Protein AF-A0A9C7RN66-F1 (afdb_monomer_lite)

pLDDT: mean 77.53, std 11.33, range [45.41, 93.56]

Secondary structure (DSSP, 8-state):
-HHHHHHHHHHHTT----TTS-HHHHHHHHHHHHTT--HHHHHHHHTTT----HHHHHHHHGGG--

Structure (mmCIF, N/CA/C/O backbone):
data_AF-A0A9C7RN66-F1
#
_entry.id   AF-A0A9C7RN66-F1
#
loop_
_atom_site.group_PDB
_atom_site.id
_atom_site.type_symbol
_atom_site.label_atom_id
_atom_site.label_alt_id
_atom_site.label_comp_id
_atom_site.label_asym_id
_atom_site.label_entity_id
_atom_site.label_seq_id
_atom_site.pdbx_PDB_ins_code
_atom_site.Cartn_x
_atom_site.Cartn_y
_atom_site.Cartn_z
_atom_site.occupancy
_atom_site.B_iso_or_equiv
_atom_site.auth_seq_id
_atom_site.auth_comp_id
_atom_site.auth_asym_id
_atom_site.auth_atom_id
_atom_site.pdbx_PDB_model_num
ATOM 1 N N . MET A 1 1 ? 4.187 8.884 -19.837 1.00 58.38 1 MET A N 1
ATOM 2 C CA . MET A 1 1 ? 4.519 10.273 -19.462 1.00 58.38 1 MET A CA 1
ATOM 3 C C . MET A 1 1 ? 3.956 10.622 -18.082 1.00 58.38 1 MET A C 1
ATOM 5 O O . MET A 1 1 ? 4.743 10.949 -17.210 1.00 58.38 1 MET A O 1
ATOM 9 N N . GLU A 1 2 ? 2.656 10.434 -17.816 1.00 69.56 2 GLU A N 1
ATOM 10 C CA . GLU A 1 2 ? 2.054 10.760 -16.499 1.00 69.56 2 GLU A CA 1
ATOM 11 C C . GLU A 1 2 ? 2.575 9.919 -15.316 1.00 69.56 2 GLU A C 1
ATOM 13 O O . GLU A 1 2 ? 2.857 10.453 -14.247 1.00 69.56 2 GLU A O 1
ATOM 18 N N . VAL A 1 3 ? 2.785 8.611 -15.505 1.00 70.56 3 VAL A N 1
ATOM 19 C CA . VAL A 1 3 ? 3.261 7.721 -14.424 1.00 70.56 3 VAL A CA 1
ATOM 20 C C . VAL A 1 3 ? 4.694 8.052 -13.980 1.00 70.56 3 VAL A C 1
ATOM 22 O O . VAL A 1 3 ? 5.029 7.869 -12.813 1.00 70.56 3 VAL A O 1
ATOM 25 N N . GLN A 1 4 ? 5.547 8.566 -14.876 1.00 73.06 4 GLN A N 1
ATOM 26 C CA . GLN A 1 4 ? 6.914 8.981 -14.524 1.00 73.06 4 GLN A CA 1
ATOM 27 C C . GLN A 1 4 ? 6.912 10.220 -13.626 1.00 73.06 4 GLN A C 1
ATOM 29 O O . GLN A 1 4 ? 7.577 10.204 -12.595 1.00 73.06 4 GLN A O 1
ATOM 34 N N . LEU A 1 5 ? 6.089 11.222 -13.947 1.00 79.25 5 LEU A N 1
ATOM 35 C CA . LEU A 1 5 ? 5.908 12.410 -13.107 1.00 79.25 5 LEU A CA 1
ATOM 36 C C . LEU A 1 5 ? 5.360 12.044 -11.720 1.00 79.25 5 LEU A C 1
ATOM 38 O O . LEU A 1 5 ? 5.820 12.564 -10.704 1.00 79.25 5 LEU A O 1
ATOM 42 N N . LEU A 1 6 ? 4.424 11.091 -11.652 1.00 74.81 6 LEU A N 1
ATOM 43 C CA . LEU A 1 6 ? 3.922 10.584 -10.373 1.00 74.81 6 LEU A CA 1
ATOM 44 C C . LEU A 1 6 ? 5.010 9.86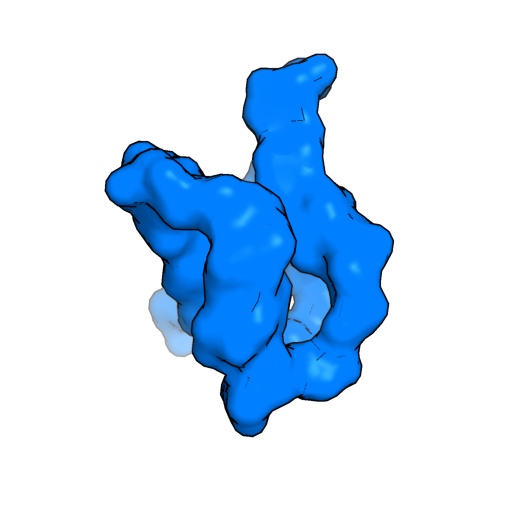8 -9.567 1.00 74.81 6 LEU A C 1
ATOM 46 O O . LEU A 1 6 ? 5.086 10.054 -8.355 1.00 74.81 6 LEU A O 1
ATOM 50 N N . ARG A 1 7 ? 5.879 9.077 -10.211 1.00 71.94 7 AR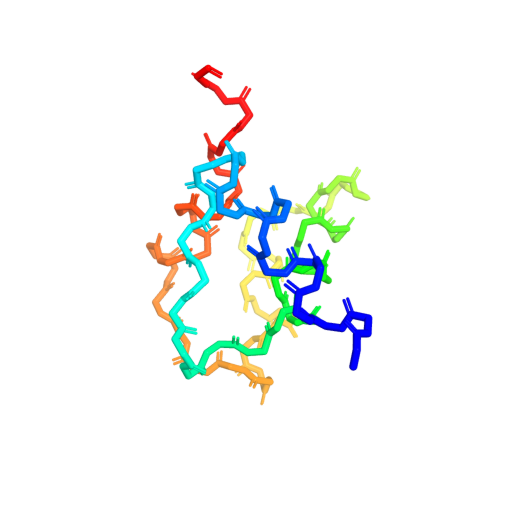G A N 1
ATOM 51 C CA . ARG A 1 7 ? 7.031 8.460 -9.528 1.00 71.94 7 ARG A CA 1
ATOM 52 C C . ARG A 1 7 ? 7.989 9.506 -8.975 1.00 71.94 7 ARG A C 1
ATOM 54 O O . ARG A 1 7 ? 8.474 9.332 -7.861 1.00 71.94 7 ARG A O 1
ATOM 61 N N . GLU A 1 8 ? 8.253 10.566 -9.728 1.00 77.81 8 GLU A N 1
ATOM 62 C CA . GLU A 1 8 ? 9.123 11.664 -9.299 1.00 77.81 8 GLU A CA 1
ATOM 63 C C . GLU A 1 8 ? 8.531 12.422 -8.108 1.00 77.81 8 GLU A C 1
ATOM 65 O O . GLU A 1 8 ? 9.217 12.590 -7.101 1.00 77.81 8 GLU A O 1
ATOM 70 N N . SER A 1 9 ? 7.241 12.764 -8.153 1.00 78.38 9 SER A N 1
ATOM 71 C CA . SER A 1 9 ? 6.550 13.424 -7.035 1.00 78.38 9 SER A CA 1
ATOM 72 C C . SER A 1 9 ? 6.481 12.540 -5.780 1.00 78.38 9 SER A C 1
ATOM 74 O O . SER A 1 9 ? 6.684 13.003 -4.655 1.00 78.38 9 SER A O 1
ATOM 76 N N . LEU A 1 10 ? 6.254 11.234 -5.951 1.00 76.12 10 LEU A N 1
ATOM 77 C CA . LEU A 1 10 ? 6.301 10.268 -4.853 1.00 76.12 10 LEU A CA 1
ATOM 78 C C . LEU A 1 10 ? 7.712 10.157 -4.258 1.00 76.12 10 LEU A C 1
ATOM 80 O O . LEU A 1 10 ? 7.858 10.106 -3.038 1.00 76.12 10 LEU A O 1
ATOM 84 N N . ARG A 1 11 ? 8.752 10.185 -5.097 1.00 73.69 11 ARG A N 1
ATOM 85 C CA . ARG A 1 11 ? 10.154 10.175 -4.660 1.00 73.69 11 ARG A CA 1
ATOM 86 C C . ARG A 1 11 ? 10.518 11.437 -3.877 1.00 73.69 11 ARG A C 1
ATOM 88 O O . ARG A 1 11 ? 11.207 11.327 -2.867 1.00 73.69 11 ARG A O 1
ATOM 95 N N . GLU A 1 12 ? 10.031 12.602 -4.298 1.00 80.06 12 GLU A N 1
ATOM 96 C CA . GLU A 1 12 ? 10.194 13.872 -3.577 1.00 80.06 12 GLU A CA 1
ATOM 97 C C . GLU A 1 12 ? 9.576 13.809 -2.171 1.00 80.06 12 GLU A C 1
ATOM 99 O O . GLU A 1 12 ? 10.170 14.264 -1.196 1.00 80.06 12 GLU A O 1
ATOM 104 N N . LYS A 1 13 ? 8.429 13.134 -2.033 1.00 73.75 13 LYS A N 1
ATOM 105 C CA . LYS A 1 13 ? 7.767 12.876 -0.742 1.00 73.75 13 LYS A CA 1
ATOM 106 C C . LYS A 1 13 ? 8.354 11.696 0.042 1.00 73.75 13 LYS A C 1
ATOM 108 O O . LYS A 1 13 ? 7.723 11.215 0.978 1.00 73.75 13 LYS A O 1
ATOM 113 N N . SER A 1 14 ? 9.545 11.217 -0.324 1.00 69.06 14 SER A N 1
ATOM 114 C CA . SER A 1 14 ? 10.212 10.060 0.296 1.00 69.06 14 SER A CA 1
ATOM 115 C C . SER A 1 14 ? 9.406 8.750 0.242 1.00 69.06 14 SER A C 1
ATOM 117 O O . SER A 1 14 ? 9.675 7.818 1.001 1.00 69.06 14 SER A O 1
ATOM 119 N N . ILE A 1 15 ? 8.446 8.634 -0.682 1.00 69.12 15 ILE A N 1
ATOM 120 C CA . ILE A 1 15 ? 7.702 7.395 -0.919 1.00 69.12 15 ILE A CA 1
ATOM 121 C C . ILE A 1 15 ? 8.564 6.496 -1.805 1.00 69.12 15 ILE A C 1
ATOM 123 O O . ILE A 1 15 ? 8.809 6.784 -2.979 1.00 69.12 15 ILE A O 1
ATOM 127 N N . VAL A 1 16 ? 9.028 5.374 -1.255 1.00 66.06 16 VAL A N 1
ATOM 128 C CA . VAL A 1 16 ? 9.863 4.425 -2.001 1.00 66.06 16 VAL A CA 1
ATOM 129 C C . VAL A 1 16 ? 9.000 3.622 -2.978 1.00 66.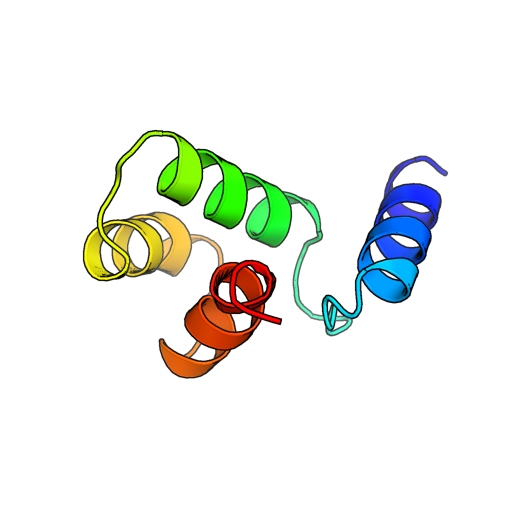06 16 VAL A C 1
ATOM 131 O O . VAL A 1 16 ? 8.442 2.570 -2.654 1.00 66.06 16 VAL A O 1
ATOM 134 N N . VAL A 1 17 ? 8.929 4.090 -4.223 1.00 64.94 17 VAL A N 1
ATOM 135 C CA . VAL A 1 17 ? 8.322 3.339 -5.327 1.00 64.94 17 VAL A CA 1
ATOM 136 C C . VAL A 1 17 ? 9.334 2.318 -5.850 1.00 64.94 17 VAL A C 1
ATOM 138 O O . VAL A 1 17 ? 10.154 2.612 -6.717 1.00 64.94 17 VAL A O 1
ATOM 141 N N . LYS A 1 18 ? 9.301 1.091 -5.314 1.00 65.88 18 LYS A N 1
ATOM 142 C CA . LYS A 1 18 ? 10.065 -0.029 -5.896 1.00 65.88 18 LYS A CA 1
ATOM 143 C C . LYS A 1 18 ? 9.583 -0.284 -7.326 1.00 65.88 18 LYS A C 1
ATOM 145 O O . LYS A 1 18 ? 8.381 -0.280 -7.565 1.00 65.88 18 LYS A O 1
ATOM 150 N N . GLU A 1 19 ? 10.489 -0.600 -8.252 1.00 63.41 19 GLU A N 1
ATOM 151 C CA . GLU A 1 19 ? 10.159 -0.813 -9.676 1.00 63.41 19 GLU A CA 1
ATOM 152 C C . GLU A 1 19 ? 9.029 -1.820 -9.909 1.00 63.41 19 GLU A C 1
ATOM 154 O O . GLU A 1 19 ? 8.213 -1.628 -10.805 1.00 63.41 19 GLU A O 1
ATOM 159 N N . ARG A 1 20 ? 8.946 -2.847 -9.053 1.00 67.00 20 ARG A N 1
ATOM 160 C CA . ARG A 1 20 ? 7.921 -3.903 -9.089 1.00 67.00 20 ARG A CA 1
ATOM 161 C C . ARG A 1 20 ? 6.601 -3.527 -8.406 1.00 67.00 20 ARG A C 1
ATOM 163 O O . ARG A 1 20 ? 5.776 -4.407 -8.175 1.00 67.00 20 ARG A O 1
ATOM 170 N N . THR A 1 21 ? 6.438 -2.284 -7.962 1.00 72.56 21 THR A N 1
ATOM 171 C CA . THR A 1 21 ? 5.191 -1.789 -7.374 1.00 72.56 21 THR A CA 1
ATOM 172 C C . THR A 1 21 ? 4.552 -0.791 -8.342 1.00 72.56 21 THR A C 1
ATOM 174 O O . THR A 1 21 ? 5.150 0.261 -8.579 1.00 72.56 21 THR A O 1
ATOM 177 N N . PRO A 1 22 ? 3.364 -1.082 -8.902 1.00 81.25 22 PRO A N 1
ATOM 178 C CA . PRO A 1 22 ? 2.603 -0.102 -9.660 1.00 81.25 22 PRO A CA 1
ATOM 179 C C . PRO A 1 22 ? 2.293 1.109 -8.777 1.00 81.25 22 PRO A C 1
ATOM 181 O O . PRO A 1 22 ? 1.920 0.970 -7.607 1.00 81.25 22 PRO A O 1
ATOM 184 N N . VAL A 1 23 ? 2.479 2.300 -9.337 1.00 80.81 23 VAL A N 1
ATOM 185 C CA . VAL A 1 23 ? 2.223 3.582 -8.659 1.00 80.81 23 VAL A CA 1
ATOM 186 C C . VAL A 1 23 ? 0.752 3.690 -8.278 1.00 80.81 23 VAL A C 1
ATOM 188 O O . VAL A 1 23 ? 0.404 4.173 -7.204 1.00 80.81 23 VAL A O 1
ATOM 191 N N . GLU A 1 24 ? -0.100 3.154 -9.136 1.00 83.81 24 GLU A N 1
ATOM 192 C CA . GLU A 1 24 ? -1.540 3.056 -8.997 1.00 83.81 24 GLU A CA 1
ATOM 193 C C . GLU A 1 24 ? -1.912 2.317 -7.708 1.00 83.81 24 GLU A C 1
ATOM 195 O O . GLU A 1 24 ? -2.771 2.774 -6.959 1.00 83.81 24 GLU A O 1
ATOM 200 N N . THR A 1 25 ? -1.212 1.224 -7.380 1.00 84.56 25 THR A N 1
ATOM 201 C CA . THR A 1 25 ? -1.448 0.476 -6.137 1.00 84.56 25 THR A CA 1
ATOM 202 C C . THR A 1 25 ? -1.066 1.292 -4.904 1.00 84.56 25 THR A C 1
ATOM 204 O O . THR A 1 25 ? -1.766 1.240 -3.893 1.00 84.56 25 THR A O 1
ATOM 207 N N . ILE A 1 26 ? 0.023 2.061 -4.972 1.00 83.00 26 ILE A N 1
ATOM 208 C CA . ILE A 1 26 ? 0.469 2.934 -3.875 1.00 83.00 26 ILE A CA 1
ATOM 209 C C . ILE A 1 26 ? -0.575 4.028 -3.630 1.00 83.00 26 ILE A C 1
ATOM 211 O O . ILE A 1 26 ? -1.044 4.189 -2.503 1.00 83.00 26 ILE A O 1
ATOM 215 N N . LEU A 1 27 ? -0.995 4.723 -4.689 1.00 86.19 27 LEU A N 1
ATOM 216 C CA . LEU A 1 27 ? -2.015 5.771 -4.619 1.00 86.19 27 LEU A CA 1
ATOM 217 C C . LEU A 1 27 ? -3.353 5.225 -4.116 1.00 86.19 27 LEU A C 1
A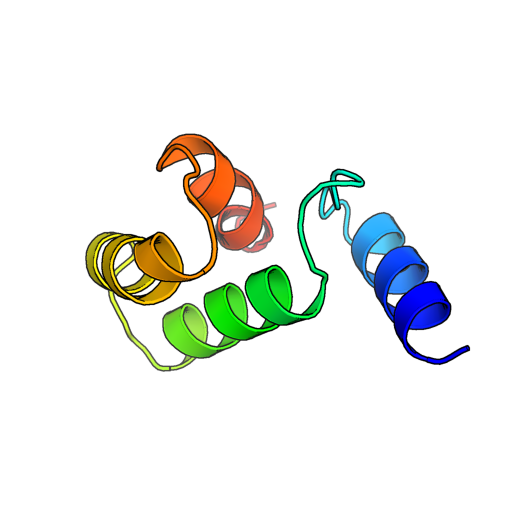TOM 219 O O . LEU A 1 27 ? -3.979 5.834 -3.249 1.00 86.19 27 LEU A O 1
ATOM 223 N N . TYR A 1 28 ? -3.756 4.047 -4.590 1.00 89.19 28 TYR A N 1
ATOM 224 C CA . TYR A 1 28 ? -4.975 3.390 -4.135 1.00 89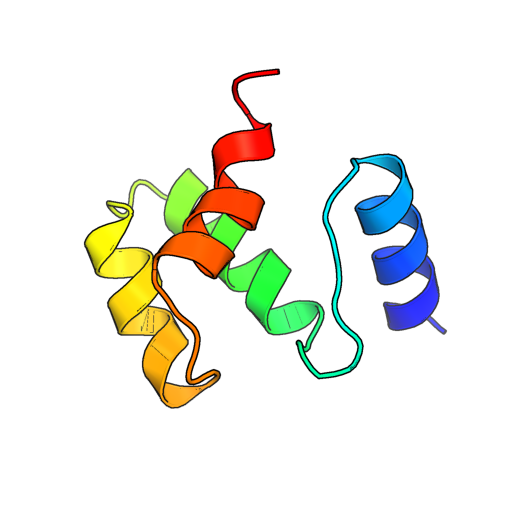.19 28 TYR A CA 1
ATOM 225 C C . TYR A 1 28 ? -4.907 3.021 -2.647 1.00 89.19 28 TYR A C 1
ATOM 227 O O . TYR A 1 28 ? -5.859 3.255 -1.906 1.00 89.19 28 TYR A O 1
ATOM 235 N N . SER A 1 29 ? -3.757 2.533 -2.172 1.00 87.31 29 SER A N 1
ATOM 236 C CA . SER A 1 29 ? -3.541 2.232 -0.749 1.00 87.31 29 SER A CA 1
ATOM 237 C C . SER A 1 29 ? -3.683 3.481 0.127 1.00 87.31 29 SER A C 1
ATOM 239 O O . SER A 1 29 ? -4.342 3.436 1.167 1.00 87.31 29 SER A O 1
ATOM 241 N N . ILE A 1 30 ? -3.102 4.605 -0.312 1.00 86.56 30 ILE A N 1
ATOM 242 C CA . ILE A 1 30 ? -3.195 5.902 0.374 1.00 86.56 30 ILE A CA 1
ATOM 243 C C . ILE A 1 30 ? -4.645 6.395 0.391 1.00 86.56 30 ILE A C 1
ATOM 245 O O . ILE A 1 30 ? -5.148 6.778 1.446 1.00 86.56 30 ILE A O 1
ATOM 249 N N . PHE A 1 31 ? -5.335 6.338 -0.750 1.00 91.00 31 PHE A N 1
ATOM 250 C CA . PHE A 1 31 ? -6.741 6.726 -0.863 1.00 91.00 31 PHE A CA 1
ATOM 251 C C . PHE A 1 31 ? -7.633 5.940 0.105 1.00 91.00 31 PHE A C 1
ATOM 253 O O . PHE A 1 31 ? -8.432 6.536 0.827 1.00 91.00 31 PHE A O 1
ATOM 260 N N . LEU A 1 32 ? -7.469 4.615 0.172 1.00 91.25 32 LEU A N 1
ATOM 261 C CA . LEU A 1 32 ? -8.236 3.766 1.084 1.00 91.25 32 LEU A CA 1
ATOM 262 C C . LEU A 1 32 ? -7.973 4.127 2.552 1.00 91.25 32 LEU A C 1
ATOM 264 O O . LEU A 1 32 ? -8.915 4.226 3.338 1.00 91.25 32 LEU A O 1
ATOM 268 N N . TYR A 1 33 ? -6.710 4.357 2.916 1.00 89.69 33 TYR A N 1
ATOM 269 C CA . TYR A 1 33 ? -6.341 4.748 4.276 1.00 89.69 33 TYR A CA 1
ATOM 270 C C . TYR A 1 33 ? -6.947 6.102 4.674 1.00 89.69 33 TYR A C 1
ATOM 272 O O . TYR A 1 33 ? -7.555 6.222 5.736 1.00 89.69 33 TYR A O 1
ATOM 280 N N . LEU A 1 34 ? -6.850 7.109 3.798 1.00 88.56 34 LEU A N 1
ATOM 281 C CA . LEU A 1 34 ? -7.440 8.435 4.022 1.00 88.56 34 LEU A CA 1
ATOM 282 C C . LEU A 1 34 ? -8.973 8.408 4.036 1.00 88.56 34 LEU A C 1
ATOM 284 O O . LEU A 1 34 ? -9.587 9.213 4.730 1.00 88.56 34 LEU A O 1
ATOM 288 N N . SER A 1 35 ? -9.581 7.448 3.339 1.00 93.56 35 SER A N 1
ATOM 289 C CA . SER A 1 35 ? -11.027 7.189 3.369 1.00 93.56 35 SER A CA 1
ATOM 290 C C . SER A 1 35 ? -11.495 6.500 4.662 1.00 93.56 35 SER A C 1
ATOM 292 O O . SER A 1 35 ? -12.662 6.134 4.781 1.00 93.56 35 SER A O 1
ATOM 294 N N . GLY A 1 36 ? -10.601 6.302 5.637 1.00 92.31 36 GLY A N 1
ATOM 295 C CA . GLY A 1 36 ? -10.928 5.775 6.962 1.00 92.31 36 GLY A CA 1
ATOM 296 C C . GLY A 1 36 ? -10.840 4.254 7.084 1.00 92.31 36 GLY A C 1
ATOM 297 O O . GLY A 1 36 ? -11.254 3.698 8.105 1.00 92.31 36 GLY A O 1
ATOM 298 N N . LEU A 1 37 ? -10.294 3.544 6.087 1.00 91.88 37 LEU A N 1
ATOM 299 C CA . LEU A 1 37 ? -10.016 2.121 6.261 1.00 91.88 37 LEU A CA 1
ATOM 300 C C . LEU A 1 37 ? -8.840 1.935 7.220 1.00 91.88 37 LEU A C 1
ATOM 302 O O . LEU A 1 37 ? -7.788 2.557 7.092 1.00 91.88 37 LEU A O 1
ATOM 306 N N . SER A 1 38 ? -8.994 0.991 8.149 1.00 90.38 38 SER A N 1
ATOM 307 C CA . SER A 1 38 ? -7.882 0.579 8.997 1.00 90.38 38 SER A CA 1
ATOM 308 C C . SER A 1 38 ? -6.752 -0.007 8.155 1.00 90.38 38 SER A C 1
ATOM 310 O O . SER A 1 38 ? -6.981 -0.660 7.135 1.00 90.38 38 SER A O 1
ATOM 312 N N . PHE A 1 39 ? -5.522 0.146 8.637 1.00 86.88 39 PHE A N 1
ATOM 313 C CA . PHE A 1 39 ? -4.325 -0.391 7.995 1.00 86.88 39 PHE A CA 1
ATOM 314 C C . PHE A 1 39 ? -4.455 -1.869 7.577 1.00 86.88 39 PHE A C 1
ATOM 316 O O . PHE A 1 39 ? -4.065 -2.261 6.477 1.00 86.88 39 PHE A O 1
ATOM 323 N N . ARG A 1 40 ? -5.071 -2.693 8.439 1.00 89.31 40 ARG A N 1
ATOM 324 C CA . ARG A 1 40 ? -5.343 -4.110 8.152 1.00 89.31 40 ARG A CA 1
ATOM 325 C C . ARG A 1 40 ? -6.273 -4.283 6.953 1.00 89.31 40 ARG A C 1
ATOM 327 O O . ARG A 1 40 ? -5.990 -5.122 6.105 1.00 89.31 40 ARG A O 1
ATOM 334 N N . ARG A 1 41 ? -7.349 -3.490 6.876 1.00 91.75 41 ARG A N 1
ATOM 335 C CA . ARG A 1 41 ? -8.287 -3.526 5.747 1.00 91.75 41 ARG A CA 1
ATOM 336 C C . ARG A 1 41 ? -7.615 -3.072 4.459 1.00 91.75 41 ARG A C 1
ATOM 338 O O . ARG A 1 41 ? -7.773 -3.753 3.459 1.00 91.75 41 ARG A O 1
ATOM 345 N N . VAL A 1 42 ? -6.810 -2.008 4.498 1.00 90.75 42 VAL A N 1
ATOM 346 C CA . VAL A 1 42 ? -6.034 -1.565 3.327 1.00 90.75 42 VAL A CA 1
ATOM 347 C C . VAL A 1 42 ? -5.147 -2.698 2.806 1.00 90.75 42 VAL A C 1
ATOM 349 O O . VAL A 1 42 ? -5.220 -3.021 1.626 1.00 90.75 42 VAL A O 1
ATOM 352 N N . CYS A 1 43 ? -4.383 -3.363 3.684 1.00 88.38 43 CYS A N 1
ATOM 353 C CA . CYS A 1 43 ? -3.528 -4.493 3.302 1.00 88.38 43 CYS A CA 1
ATOM 354 C C . CYS A 1 43 ? -4.315 -5.633 2.636 1.00 88.38 43 CYS A C 1
ATOM 356 O O . CYS A 1 43 ? -3.893 -6.128 1.597 1.00 88.38 43 CYS A O 1
ATOM 358 N N . SER A 1 44 ? -5.448 -6.042 3.216 1.00 90.19 44 SER A N 1
ATOM 359 C CA . SER A 1 44 ? -6.286 -7.109 2.654 1.00 90.19 44 SER A CA 1
ATOM 360 C C . SER A 1 44 ? -6.918 -6.721 1.316 1.00 90.19 44 SER A C 1
ATOM 362 O O . SER A 1 44 ? -7.026 -7.562 0.431 1.00 90.19 44 SER A O 1
ATOM 364 N N . THR A 1 45 ? -7.303 -5.455 1.137 1.00 91.06 45 THR A N 1
ATOM 365 C CA . THR A 1 45 ? -7.890 -4.975 -0.123 1.00 91.06 45 THR A CA 1
ATOM 366 C C . THR A 1 45 ? -6.873 -4.955 -1.261 1.00 91.06 45 THR A C 1
ATOM 368 O O . THR A 1 45 ? -7.233 -5.233 -2.403 1.00 91.06 45 THR A O 1
ATOM 371 N N . ILE A 1 46 ? -5.606 -4.635 -0.977 1.00 87.94 46 ILE A N 1
ATOM 372 C CA . ILE A 1 46 ? -4.570 -4.533 -2.016 1.00 87.94 46 ILE A CA 1
ATOM 373 C C . ILE A 1 46 ? -3.813 -5.843 -2.272 1.00 87.94 46 ILE A C 1
ATOM 375 O O . ILE A 1 46 ? -3.144 -5.959 -3.298 1.00 87.94 46 ILE A O 1
ATOM 379 N N . GLU A 1 47 ? -3.923 -6.826 -1.374 1.00 86.81 47 GLU A N 1
ATOM 380 C CA . GLU A 1 47 ? -3.262 -8.136 -1.474 1.00 86.81 47 GLU A CA 1
ATOM 381 C C . GLU A 1 47 ? -3.463 -8.845 -2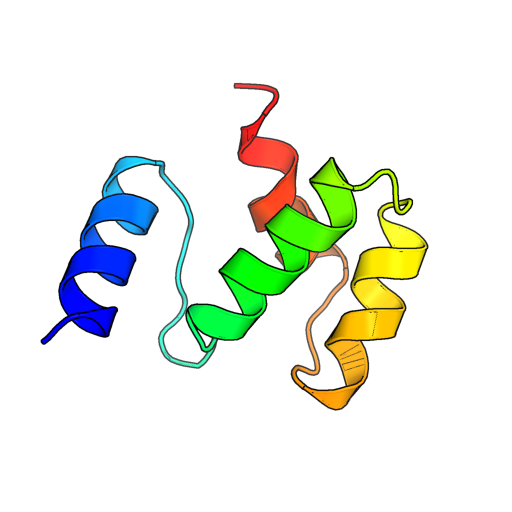.832 1.00 86.81 47 GLU A C 1
ATOM 383 O O . GLU A 1 47 ? -2.476 -9.361 -3.365 1.00 86.81 47 GLU A O 1
ATOM 388 N N . PRO A 1 48 ? -4.664 -8.840 -3.453 1.00 85.38 48 PRO A N 1
ATOM 389 C CA . PRO A 1 48 ? -4.871 -9.479 -4.756 1.00 85.38 48 PRO A CA 1
ATOM 390 C C . PRO A 1 48 ? -4.079 -8.821 -5.890 1.00 85.38 48 PRO A C 1
ATOM 392 O O . PRO A 1 48 ? -3.683 -9.489 -6.841 1.00 85.38 48 PRO A O 1
ATOM 395 N N . PHE A 1 49 ? -3.837 -7.512 -5.792 1.00 79.50 49 PHE A N 1
ATOM 396 C CA . PHE A 1 49 ? -3.086 -6.749 -6.790 1.00 79.50 49 PHE A CA 1
ATOM 397 C C . PHE A 1 49 ? -1.583 -6.815 -6.530 1.00 79.50 49 PHE A C 1
ATOM 399 O O . PHE A 1 49 ? -0.776 -6.670 -7.449 1.00 79.50 49 PHE A O 1
ATOM 406 N N . ILE A 1 50 ? -1.192 -7.005 -5.266 1.00 75.38 50 ILE A N 1
ATOM 407 C CA . ILE A 1 50 ? 0.203 -6.988 -4.864 1.00 75.38 50 ILE A CA 1
ATOM 408 C C . ILE A 1 50 ? 0.436 -7.866 -3.636 1.00 75.38 50 ILE A C 1
ATOM 410 O O . ILE A 1 50 ? -0.008 -7.594 -2.522 1.00 75.38 50 ILE A O 1
ATOM 414 N N . LYS A 1 51 ? 1.236 -8.917 -3.818 1.00 70.94 51 LYS A N 1
ATOM 415 C CA . LYS A 1 51 ? 1.686 -9.749 -2.703 1.00 70.94 51 LYS A CA 1
ATOM 416 C C . LYS A 1 51 ? 2.846 -9.039 -2.002 1.00 70.94 51 LYS A C 1
ATOM 418 O O . LYS A 1 51 ? 4.009 -9.192 -2.382 1.00 70.94 51 LYS A O 1
ATOM 423 N N . ARG A 1 52 ? 2.539 -8.180 -1.027 1.00 71.62 52 ARG A N 1
ATOM 424 C CA . ARG A 1 52 ? 3.537 -7.430 -0.243 1.00 71.62 52 ARG A CA 1
ATOM 425 C C . ARG A 1 52 ? 3.343 -7.629 1.248 1.00 71.62 52 ARG A C 1
ATOM 427 O O . ARG A 1 52 ? 2.243 -7.879 1.728 1.00 71.62 52 ARG A O 1
ATOM 434 N N . SER A 1 53 ? 4.447 -7.529 1.983 1.00 71.44 53 SER A N 1
ATOM 435 C CA . SER A 1 53 ? 4.408 -7.572 3.438 1.00 71.44 53 SER A CA 1
ATOM 436 C C . SER A 1 53 ? 3.639 -6.367 3.972 1.00 71.44 53 SER A C 1
ATOM 438 O O . SER A 1 53 ? 3.685 -5.276 3.403 1.00 71.44 53 SER A O 1
ATOM 440 N N . ARG A 1 54 ? 2.979 -6.549 5.117 1.00 75.25 54 ARG A N 1
ATOM 441 C CA . ARG A 1 54 ? 2.353 -5.447 5.856 1.00 75.25 54 ARG A CA 1
ATOM 442 C C . ARG A 1 54 ? 3.356 -4.315 6.097 1.00 75.25 54 ARG A C 1
ATOM 444 O O . ARG A 1 54 ? 3.017 -3.164 5.897 1.00 75.25 54 ARG A O 1
ATOM 451 N N . THR A 1 55 ? 4.615 -4.627 6.396 1.00 77.00 55 THR A N 1
ATOM 452 C CA . THR A 1 55 ? 5.687 -3.633 6.568 1.00 77.00 55 THR A CA 1
ATOM 453 C C . THR A 1 55 ? 5.832 -2.683 5.378 1.00 77.00 55 THR A C 1
ATOM 455 O O . THR A 1 55 ? 5.968 -1.486 5.577 1.00 77.00 55 THR A O 1
ATOM 458 N N . PHE A 1 56 ? 5.721 -3.182 4.143 1.00 78.38 56 PHE A N 1
ATOM 459 C CA . PHE A 1 56 ? 5.806 -2.338 2.948 1.00 78.38 56 PHE A CA 1
ATOM 460 C C . PHE A 1 56 ? 4.631 -1.353 2.844 1.00 78.38 56 PHE A C 1
ATOM 462 O O . PHE A 1 56 ? 4.813 -0.188 2.510 1.00 78.38 56 PHE A O 1
ATOM 469 N N . VAL A 1 57 ? 3.416 -1.814 3.150 1.00 76.38 57 VAL A N 1
ATOM 470 C CA . VAL A 1 57 ? 2.224 -0.950 3.165 1.00 76.38 57 VAL A CA 1
ATOM 471 C C . VAL A 1 57 ? 2.342 0.092 4.279 1.00 76.38 57 VAL A C 1
ATOM 473 O O . VAL A 1 57 ? 1.908 1.227 4.115 1.00 76.38 57 VAL A O 1
ATOM 476 N N . TRP A 1 58 ? 2.958 -0.280 5.403 1.00 77.06 58 TRP A N 1
ATOM 477 C CA . TRP A 1 58 ? 3.204 0.621 6.525 1.00 77.06 58 TRP A CA 1
ATOM 478 C C . TRP A 1 58 ? 4.209 1.709 6.154 1.00 77.06 58 TRP A C 1
ATOM 480 O O . TRP A 1 58 ? 3.917 2.875 6.362 1.00 77.06 58 TRP A O 1
ATOM 490 N N . GLU A 1 59 ? 5.321 1.367 5.499 1.00 77.62 59 GLU A N 1
ATOM 491 C CA . GLU A 1 59 ? 6.288 2.353 4.987 1.00 77.62 59 GLU A CA 1
ATOM 492 C C . GLU A 1 59 ? 5.642 3.386 4.048 1.00 77.62 59 GLU A C 1
ATOM 494 O O . GLU A 1 59 ? 5.993 4.561 4.095 1.00 77.62 59 GLU A O 1
ATOM 499 N N . ILE A 1 60 ? 4.671 2.972 3.227 1.00 74.56 60 ILE A N 1
ATOM 500 C CA . ILE A 1 60 ? 3.917 3.887 2.356 1.00 74.56 60 ILE A CA 1
ATOM 501 C C . ILE A 1 60 ? 2.999 4.811 3.168 1.00 74.56 60 ILE A C 1
ATOM 503 O O . ILE A 1 60 ? 2.892 5.998 2.866 1.00 74.56 60 ILE A O 1
ATOM 507 N N . LEU A 1 61 ? 2.290 4.269 4.160 1.00 73.75 61 LEU A N 1
ATOM 508 C CA . LEU A 1 61 ? 1.244 4.996 4.888 1.00 73.75 61 LEU A CA 1
ATOM 509 C C . LEU A 1 61 ? 1.777 5.829 6.065 1.00 73.75 61 LEU A C 1
ATOM 511 O O . LEU A 1 61 ? 1.171 6.841 6.412 1.00 73.75 61 LEU A O 1
ATOM 515 N N . SER A 1 62 ? 2.911 5.449 6.654 1.00 66.06 62 SER A N 1
ATOM 516 C CA . SER A 1 62 ? 3.545 6.126 7.797 1.00 66.06 62 SER A CA 1
ATOM 517 C C . SER A 1 62 ? 4.308 7.398 7.435 1.00 66.06 62 SER A C 1
ATOM 519 O O . SER A 1 62 ? 4.866 8.051 8.310 1.00 66.06 62 SER A O 1
ATOM 521 N N . LEU A 1 63 ? 4.265 7.822 6.173 1.00 59.75 63 LEU A N 1
ATOM 522 C CA . LEU A 1 63 ? 4.770 9.125 5.730 1.00 59.75 63 LEU A CA 1
ATOM 523 C C . LEU A 1 63 ? 3.931 10.318 6.223 1.00 59.75 63 LEU A C 1
ATOM 525 O O . LEU A 1 63 ? 4.190 11.449 5.832 1.00 59.75 63 LEU A O 1
ATOM 529 N N . LYS A 1 64 ? 2.921 10.077 7.068 1.00 45.44 64 LYS A N 1
ATOM 530 C CA . LYS A 1 64 ? 2.117 11.122 7.712 1.00 45.44 64 LYS A CA 1
ATOM 531 C C . LYS A 1 64 ? 2.655 11.565 9.082 1.00 45.44 64 LYS A C 1
ATOM 533 O O . LYS A 1 64 ? 2.239 12.614 9.555 1.00 45.44 64 LYS A O 1
ATOM 538 N N . ASP A 1 65 ? 3.573 10.804 9.684 1.00 45.41 65 ASP A N 1
ATOM 539 C CA . ASP A 1 65 ? 4.094 11.045 11.043 1.00 45.41 65 ASP A CA 1
ATOM 540 C C . ASP A 1 65 ? 5.563 11.532 11.072 1.00 45.41 65 ASP A C 1
ATOM 542 O O . ASP A 1 65 ? 6.226 11.454 12.108 1.00 45.41 65 ASP A O 1
ATOM 546 N N . ARG A 1 66 ? 6.095 12.033 9.947 1.00 46.06 66 ARG A N 1
ATOM 547 C CA . ARG A 1 66 ? 7.399 12.717 9.869 1.00 46.06 66 ARG A CA 1
ATOM 548 C C . ARG A 1 66 ? 7.285 14.084 9.220 1.00 46.06 66 ARG A C 1
ATOM 550 O O . ARG A 1 66 ? 6.483 14.207 8.270 1.00 46.06 66 ARG A O 1
#

Sequence (66 aa):
MEVQLLRESLREKSIVVKERTPVETILYSIFLYLSGLSFRRVCSTIEPFIKRSRTFVWEILSLKDR

Radius of gyration: 11.37 Å; chains: 1; bounding box: 21×24×30 Å

Foldseek 3Di:
DVQVVLVVVCVVLVNDDDPPDRSVLLVQLQVCVVVPDDLVRSCVVSCVVDVDDSVSSCSSNVSVVD